Protein AF-A0A368FQA0-F1 (afdb_monomer)

Radius of gyration: 18.93 Å; Cα contacts (8 Å, |Δi|>4): 131; chains: 1; bounding box: 32×55×52 Å

Secondary structure (DSSP, 8-state):
-HHHHHHHHHHHHHS-----PPP-STTTTSPSEEE-SSS-SEEEEE-TTS-EEEEE-GGG-EEETTTTEEE-TTT-TT--TTTTTTTTGGGS-S-----

Structure (mmCIF, N/CA/C/O backbone):
data_AF-A0A368FQA0-F1
#
_entry.id   AF-A0A368FQA0-F1
#
loop_
_atom_site.group_PDB
_atom_site.id
_atom_site.type_symbol
_atom_site.label_atom_id
_atom_site.label_alt_id
_atom_site.label_comp_id
_atom_site.label_asym_id
_atom_site.label_entity_id
_atom_site.label_seq_id
_atom_site.pdbx_PDB_ins_code
_atom_site.Cartn_x
_atom_site.Cartn_y
_atom_site.Cartn_z
_atom_site.occupancy
_atom_site.B_iso_or_equiv
_atom_site.auth_seq_id
_atom_site.auth_comp_id
_atom_site.auth_asym_id
_atom_site.auth_atom_id
_atom_site.pdbx_PDB_model_num
ATOM 1 N N . MET A 1 1 ? 13.959 31.987 18.734 1.00 59.47 1 MET A N 1
ATOM 2 C CA . MET A 1 1 ? 14.432 30.922 17.815 1.00 59.47 1 MET A CA 1
ATOM 3 C C . MET A 1 1 ? 14.397 29.524 18.445 1.00 59.47 1 MET A C 1
ATOM 5 O O . MET A 1 1 ? 14.112 28.579 17.731 1.00 59.47 1 MET A O 1
ATOM 9 N N . ILE A 1 2 ? 14.560 29.389 19.770 1.00 57.66 2 ILE A N 1
ATOM 10 C CA . ILE A 1 2 ? 14.523 28.096 20.496 1.00 57.66 2 ILE A CA 1
ATOM 11 C C . ILE A 1 2 ? 13.133 27.414 20.484 1.00 57.66 2 ILE A C 1
ATOM 13 O O . ILE A 1 2 ? 13.026 26.193 20.491 1.00 57.66 2 ILE A O 1
ATOM 17 N N . ARG A 1 3 ? 12.038 28.188 20.423 1.00 62.34 3 ARG A N 1
ATOM 18 C CA . ARG A 1 3 ? 10.669 27.633 20.365 1.00 62.34 3 ARG A CA 1
ATOM 19 C C . ARG A 1 3 ? 10.354 26.905 19.054 1.00 62.34 3 ARG A C 1
ATOM 21 O O . ARG A 1 3 ? 9.592 25.949 19.071 1.00 62.34 3 ARG A O 1
ATOM 28 N N . LEU A 1 4 ? 10.928 27.353 17.936 1.00 57.25 4 LEU A N 1
ATOM 29 C CA . LEU A 1 4 ? 10.656 26.774 16.618 1.00 57.25 4 LEU A CA 1
ATOM 30 C C . LEU A 1 4 ? 11.395 25.440 16.439 1.00 57.25 4 LEU A C 1
ATOM 32 O O . LEU A 1 4 ? 10.829 24.495 15.904 1.00 57.25 4 LEU A O 1
ATOM 36 N N . THR A 1 5 ? 12.621 25.344 16.964 1.00 65.44 5 THR A N 1
ATOM 37 C CA . THR A 1 5 ? 13.444 24.128 16.906 1.00 65.44 5 THR A CA 1
ATOM 38 C C . THR A 1 5 ? 12.879 22.993 17.764 1.00 65.44 5 THR A C 1
ATOM 40 O O . THR A 1 5 ? 12.894 21.837 17.342 1.00 65.44 5 THR A O 1
ATOM 43 N N . LEU A 1 6 ? 12.317 23.305 18.938 1.00 62.31 6 LEU A N 1
ATOM 44 C CA . LEU A 1 6 ? 11.619 22.318 19.771 1.00 62.31 6 LEU A CA 1
ATOM 45 C C . LEU A 1 6 ? 10.385 21.748 19.062 1.00 62.31 6 LEU A C 1
ATOM 47 O O . LEU A 1 6 ? 10.223 20.533 19.017 1.00 62.31 6 LEU A O 1
ATOM 51 N N . LEU A 1 7 ? 9.556 22.601 18.449 1.00 61.66 7 LEU A N 1
ATOM 52 C CA . LEU A 1 7 ? 8.377 22.152 17.698 1.00 61.66 7 LEU A CA 1
ATOM 53 C C . LEU A 1 7 ? 8.761 21.224 16.538 1.00 61.66 7 LEU A C 1
ATOM 55 O O . LEU A 1 7 ? 8.138 20.181 16.369 1.00 61.66 7 LEU A O 1
ATOM 59 N N . THR A 1 8 ? 9.824 21.534 15.789 1.00 63.81 8 THR A N 1
ATOM 60 C CA . THR A 1 8 ? 10.297 20.654 14.708 1.00 63.81 8 THR A CA 1
ATOM 61 C C . THR A 1 8 ? 10.814 19.305 15.219 1.00 63.81 8 THR A C 1
ATOM 63 O O . THR A 1 8 ? 10.569 18.284 14.585 1.00 63.81 8 THR A O 1
ATOM 66 N N . LEU A 1 9 ? 11.485 19.258 16.373 1.00 59.66 9 LEU A N 1
ATOM 67 C CA . LEU A 1 9 ? 11.965 18.006 16.979 1.00 59.66 9 LEU A CA 1
ATOM 68 C C . LEU A 1 9 ? 10.812 17.087 17.409 1.00 59.66 9 LEU A C 1
ATOM 70 O O . LEU A 1 9 ? 10.855 15.890 17.138 1.00 59.66 9 LEU A O 1
ATOM 74 N N . PHE A 1 10 ? 9.762 17.643 18.020 1.00 60.66 10 PHE A N 1
ATOM 75 C CA . PHE A 1 10 ? 8.587 16.863 18.423 1.00 60.66 10 PHE A CA 1
ATOM 76 C C . PHE A 1 10 ? 7.820 16.281 17.230 1.00 60.66 10 PHE A C 1
ATOM 78 O O . PHE A 1 10 ? 7.351 15.148 17.309 1.00 60.66 10 PHE A O 1
ATOM 85 N N . VAL A 1 11 ? 7.730 17.008 16.110 1.00 59.25 11 VAL A N 1
ATOM 86 C CA . VAL A 1 11 ? 7.061 16.501 14.898 1.00 59.25 11 VAL A CA 1
ATOM 87 C C . VAL A 1 11 ? 7.810 15.301 14.310 1.00 59.25 11 VAL A C 1
ATOM 89 O O . VAL A 1 11 ? 7.174 14.321 13.939 1.00 59.25 11 VAL A O 1
ATOM 92 N N . ASN A 1 12 ? 9.147 15.314 14.296 1.00 59.72 12 ASN A N 1
ATOM 93 C CA . ASN A 1 12 ? 9.947 14.217 13.733 1.00 59.72 12 ASN A CA 1
ATOM 94 C C . ASN A 1 12 ? 9.805 12.880 14.489 1.00 59.72 12 ASN A C 1
ATOM 96 O O . ASN A 1 12 ? 9.952 11.829 13.875 1.00 59.72 12 ASN A O 1
ATOM 100 N N . LEU A 1 13 ? 9.494 12.895 15.792 1.00 57.94 13 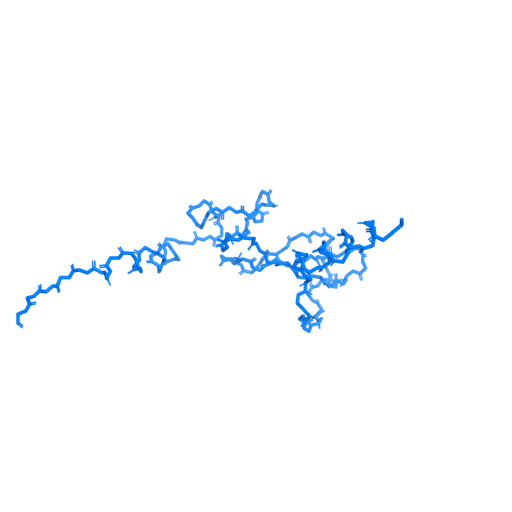LEU A N 1
ATOM 101 C CA . LEU A 1 13 ? 9.257 11.671 16.579 1.00 57.94 13 LEU A CA 1
ATOM 102 C C . LEU A 1 13 ? 7.858 11.074 16.368 1.00 57.94 13 LEU A C 1
ATOM 104 O O . LEU A 1 13 ? 7.660 9.885 16.603 1.00 57.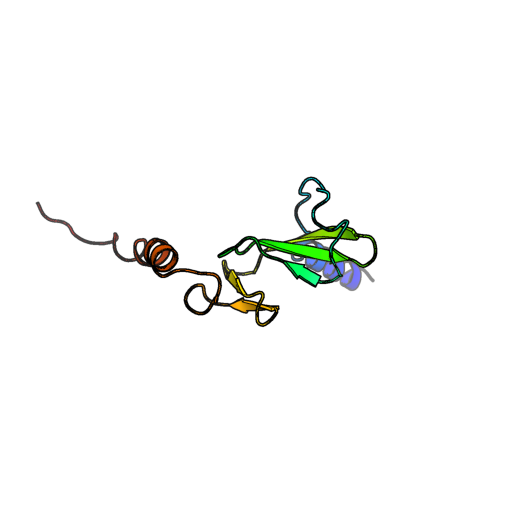94 13 LEU A O 1
ATOM 108 N N . ALA A 1 14 ? 6.886 11.894 15.960 1.00 57.81 14 ALA A N 1
ATOM 109 C CA . ALA A 1 14 ? 5.501 11.474 15.758 1.00 57.81 14 ALA A CA 1
ATOM 110 C C . ALA A 1 14 ? 5.200 11.043 14.315 1.00 57.81 14 ALA A C 1
ATOM 112 O O . ALA A 1 14 ? 4.143 10.461 14.069 1.00 57.81 14 ALA A O 1
ATOM 113 N N . VAL A 1 15 ? 6.100 11.308 13.361 1.00 55.72 15 VAL A N 1
ATOM 114 C CA . VAL A 1 15 ? 5.982 10.743 12.016 1.00 55.72 15 VAL A CA 1
ATOM 115 C C . VAL A 1 15 ? 6.363 9.267 12.115 1.00 55.72 15 VAL A C 1
ATOM 117 O O . VAL A 1 15 ? 7.505 8.973 12.476 1.00 55.72 15 VAL A O 1
ATOM 120 N N . PRO A 1 16 ? 5.457 8.320 11.804 1.00 58.19 16 PRO A N 1
ATOM 121 C CA . PRO A 1 16 ? 5.864 6.947 11.572 1.00 58.19 16 PRO A CA 1
ATOM 122 C C . PRO A 1 16 ? 6.801 6.973 10.365 1.00 58.19 16 PRO A C 1
ATOM 124 O O . PRO A 1 16 ? 6.356 7.018 9.219 1.00 58.19 16 PRO A O 1
ATOM 127 N N . TYR A 1 17 ? 8.110 7.025 10.621 1.00 56.38 17 TYR A N 1
ATOM 128 C CA . TYR A 1 17 ? 9.084 6.818 9.567 1.00 56.38 17 TYR A CA 1
ATOM 129 C C . TYR A 1 17 ? 8.786 5.438 8.982 1.00 56.38 17 TYR A C 1
ATOM 131 O O . TYR A 1 17 ? 8.644 4.488 9.762 1.00 56.38 17 TYR A O 1
ATOM 139 N N . PRO A 1 18 ? 8.634 5.323 7.652 1.00 62.84 18 PRO A N 1
ATOM 140 C CA . PRO A 1 18 ? 8.429 4.040 7.004 1.00 62.84 18 PRO A CA 1
ATOM 141 C C . PRO A 1 18 ? 9.574 3.134 7.456 1.00 62.84 18 PRO A C 1
ATOM 143 O O . PRO A 1 18 ? 10.735 3.386 7.132 1.00 62.84 18 PRO A O 1
ATOM 146 N N . GLY A 1 19 ? 9.267 2.161 8.321 1.00 58.00 19 GLY A N 1
ATOM 147 C CA . GLY A 1 19 ? 10.270 1.268 8.884 1.00 58.00 19 GLY A CA 1
ATOM 148 C C . GLY A 1 19 ? 11.043 0.652 7.730 1.00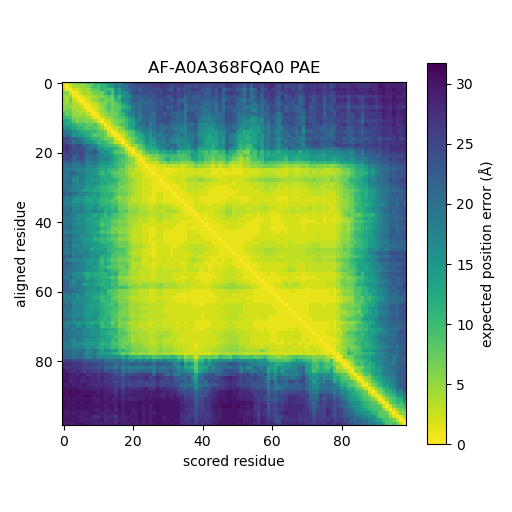 58.00 19 GLY A C 1
ATOM 149 O O . GLY A 1 19 ? 10.415 0.166 6.792 1.00 58.00 19 GLY A O 1
ATOM 150 N N . SER A 1 20 ? 12.374 0.744 7.778 1.00 59.50 20 SER A N 1
ATOM 151 C CA . SER A 1 20 ? 13.278 0.224 6.750 1.00 59.50 20 SER A CA 1
ATOM 152 C C . SER A 1 20 ? 12.993 -1.262 6.535 1.00 59.50 20 SER A C 1
ATOM 154 O O . SER A 1 20 ? 13.485 -2.121 7.268 1.00 59.50 20 SER A O 1
ATOM 156 N N . ARG A 1 21 ? 12.112 -1.568 5.581 1.00 69.25 21 ARG A N 1
ATOM 157 C CA . ARG A 1 21 ? 11.986 -2.904 5.023 1.00 69.25 21 ARG A CA 1
ATOM 158 C C . ARG A 1 21 ? 13.038 -3.021 3.934 1.00 69.25 21 ARG A C 1
ATOM 160 O O 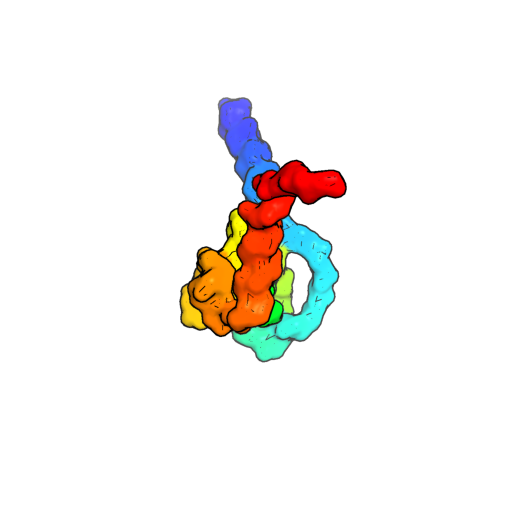. ARG A 1 21 ? 13.435 -2.029 3.327 1.00 69.25 21 ARG A O 1
ATOM 167 N N . THR A 1 22 ? 13.512 -4.238 3.716 1.00 78.25 22 THR A N 1
ATOM 168 C CA . THR A 1 22 ? 14.404 -4.524 2.598 1.00 78.25 22 THR A CA 1
ATOM 169 C C . THR A 1 22 ? 13.682 -4.174 1.303 1.00 78.25 22 THR A C 1
ATOM 171 O O . THR A 1 22 ? 12.590 -4.687 1.059 1.00 78.25 22 THR A O 1
ATOM 174 N N . GLU A 1 23 ? 14.283 -3.287 0.510 1.00 73.62 23 GLU A N 1
ATOM 175 C CA . GLU A 1 23 ? 13.803 -2.970 -0.833 1.00 73.62 23 GLU A CA 1
ATOM 176 C C . GLU A 1 23 ? 13.766 -4.262 -1.657 1.00 73.62 23 GLU A C 1
ATOM 178 O O . GLU A 1 23 ? 14.711 -5.054 -1.676 1.00 73.62 23 GLU A O 1
ATOM 183 N N . THR A 1 24 ? 12.610 -4.512 -2.250 1.00 85.50 24 THR A N 1
ATOM 184 C CA . THR A 1 24 ? 12.337 -5.592 -3.191 1.00 85.50 24 THR A CA 1
ATOM 185 C C . THR A 1 24 ? 12.348 -5.022 -4.618 1.00 85.50 24 THR A C 1
ATOM 187 O O . THR A 1 24 ? 12.649 -3.854 -4.828 1.00 85.50 24 THR A O 1
ATOM 190 N N . ASN A 1 25 ? 12.052 -5.852 -5.623 1.00 91.12 25 ASN A N 1
ATOM 191 C CA . ASN A 1 25 ? 11.793 -5.395 -6.999 1.00 91.12 25 ASN A CA 1
ATOM 192 C C . ASN A 1 25 ? 10.284 -5.410 -7.311 1.00 91.12 25 ASN A C 1
ATOM 194 O O . ASN A 1 25 ? 9.868 -5.626 -8.448 1.00 91.12 25 ASN A O 1
ATOM 198 N N . PHE A 1 26 ? 9.434 -5.263 -6.293 1.00 93.06 26 PHE A N 1
ATOM 199 C CA . PHE A 1 26 ? 7.982 -5.277 -6.449 1.00 93.06 26 PHE A CA 1
ATOM 200 C C . PHE A 1 26 ? 7.499 -4.125 -7.336 1.00 93.06 26 PHE A C 1
ATOM 202 O O . PHE A 1 26 ? 6.592 -4.326 -8.145 1.00 93.06 26 PHE A O 1
ATOM 209 N N . CYS A 1 27 ? 8.095 -2.936 -7.208 1.00 95.56 27 CYS A N 1
ATOM 210 C CA . CYS A 1 27 ? 7.682 -1.747 -7.954 1.00 95.56 27 CYS A CA 1
ATOM 211 C C . CYS A 1 27 ? 8.350 -1.580 -9.327 1.00 95.56 27 CYS A C 1
ATOM 213 O O . CYS A 1 27 ? 7.955 -0.671 -10.056 1.00 95.56 27 CYS A O 1
ATOM 215 N N . SER A 1 28 ? 9.305 -2.435 -9.713 1.00 94.94 28 SER A N 1
ATOM 216 C CA . SER A 1 28 ? 10.080 -2.264 -10.955 1.00 94.94 28 SER A CA 1
ATOM 217 C C . SER A 1 28 ? 9.212 -2.218 -12.219 1.00 94.94 28 SER A C 1
ATOM 219 O O . SER A 1 28 ? 9.482 -1.415 -13.106 1.00 94.94 28 SER A O 1
ATOM 221 N N . ASP A 1 29 ? 8.129 -3.002 -12.257 1.00 94.44 29 ASP A N 1
ATOM 222 C CA . ASP A 1 29 ? 7.205 -3.087 -13.401 1.00 94.44 29 ASP A CA 1
ATOM 223 C C . ASP A 1 29 ? 5.812 -2.505 -13.097 1.00 94.44 29 ASP A C 1
ATOM 225 O O . ASP A 1 29 ? 4.835 -2.757 -13.810 1.00 94.44 29 ASP A O 1
ATOM 229 N N . LYS A 1 30 ? 5.679 -1.741 -12.007 1.00 95.06 30 LYS A N 1
ATOM 230 C CA . LYS A 1 30 ? 4.402 -1.154 -11.584 1.00 95.06 30 LYS A CA 1
ATOM 231 C C . LYS A 1 30 ? 4.345 0.325 -11.924 1.00 95.06 30 LYS A C 1
ATOM 233 O O . LYS A 1 30 ? 5.331 1.052 -11.845 1.00 95.06 30 LYS A O 1
ATOM 238 N N . LYS A 1 31 ? 3.141 0.797 -12.252 1.00 97.06 31 LYS A N 1
ATOM 239 C CA . LYS A 1 31 ? 2.867 2.236 -12.272 1.00 97.06 31 LYS A CA 1
ATOM 240 C C . LYS A 1 31 ? 2.942 2.793 -10.844 1.00 97.06 31 LYS A C 1
ATOM 242 O O . LYS A 1 31 ? 2.684 2.043 -9.898 1.00 97.06 31 LYS A O 1
ATOM 247 N N . PRO A 1 32 ? 3.244 4.093 -10.681 1.00 96.69 32 PRO A N 1
ATOM 248 C CA . PRO A 1 32 ? 3.168 4.740 -9.379 1.00 96.69 32 PRO A CA 1
ATOM 249 C C . PRO A 1 32 ? 1.791 4.547 -8.747 1.00 96.69 32 PRO A C 1
ATOM 251 O O . PRO A 1 32 ? 0.784 4.639 -9.451 1.00 96.69 32 PRO A O 1
ATOM 254 N N . GLY A 1 33 ? 1.754 4.277 -7.445 1.00 95.94 33 GLY A N 1
ATOM 255 C CA . GLY A 1 33 ? 0.505 3.985 -6.746 1.00 95.94 33 GLY A CA 1
ATOM 256 C C . GLY A 1 33 ? 0.702 3.302 -5.399 1.00 95.94 33 GLY A C 1
ATOM 257 O O . GLY A 1 33 ? 1.833 3.083 -4.951 1.00 95.94 33 GLY A O 1
ATOM 258 N N . LEU A 1 34 ? -0.422 2.978 -4.765 1.00 96.06 34 LEU A N 1
ATOM 259 C CA . LEU A 1 34 ? -0.503 2.322 -3.465 1.00 96.06 34 LEU A CA 1
ATOM 260 C C . LEU A 1 34 ? -0.944 0.866 -3.630 1.00 96.06 34 LEU A C 1
ATOM 262 O O . LEU A 1 34 ? -1.849 0.564 -4.402 1.00 96.06 34 LEU A O 1
ATOM 266 N N . PHE A 1 35 ? -0.307 -0.039 -2.892 1.00 94.75 35 PHE A N 1
ATOM 267 C CA . PHE A 1 35 ? -0.553 -1.474 -2.996 1.00 94.75 35 PHE A CA 1
ATOM 268 C C . PHE A 1 35 ? -0.557 -2.137 -1.618 1.00 94.75 35 PHE A C 1
ATOM 270 O O . PHE A 1 35 ? 0.345 -1.913 -0.813 1.00 94.75 35 PHE A O 1
ATOM 277 N N . SER A 1 36 ? -1.510 -3.026 -1.368 1.00 93.94 36 SER A N 1
ATOM 278 C CA . SER A 1 36 ? -1.501 -3.983 -0.255 1.00 93.94 36 SER A CA 1
ATOM 279 C C . SER A 1 36 ? -1.356 -5.409 -0.784 1.00 93.94 36 SER A C 1
ATOM 281 O O . SER A 1 36 ? -1.532 -5.688 -1.970 1.00 93.94 36 SER A O 1
ATOM 283 N N . GLN A 1 37 ? -1.011 -6.335 0.110 1.00 90.44 37 GLN A N 1
ATOM 284 C CA . GLN A 1 37 ? -1.137 -7.769 -0.144 1.00 90.44 37 GLN A CA 1
ATOM 285 C C . GLN A 1 37 ? -2.305 -8.302 0.687 1.00 90.44 37 GLN A C 1
ATOM 287 O O . GLN A 1 37 ? -2.121 -8.691 1.841 1.00 90.44 37 GLN A O 1
ATOM 292 N N . GLY A 1 38 ? -3.502 -8.285 0.096 1.00 90.50 38 GLY A N 1
ATOM 293 C CA . GLY A 1 38 ? -4.741 -8.718 0.742 1.00 90.50 38 GLY A CA 1
ATOM 294 C C . GLY A 1 38 ? -5.118 -7.871 1.962 1.00 90.50 38 GLY A C 1
ATOM 295 O O . GLY A 1 38 ? -4.636 -6.753 2.137 1.00 90.50 38 GLY A O 1
ATOM 296 N N . CYS A 1 39 ? -5.945 -8.446 2.844 1.00 94.38 39 CYS A N 1
ATOM 297 C CA . CYS A 1 39 ? -6.431 -7.837 4.089 1.00 94.38 39 CYS A CA 1
ATOM 298 C C . CYS A 1 39 ? -5.286 -7.453 5.053 1.00 94.38 39 CYS A C 1
ATOM 300 O O . CYS A 1 39 ? -4.951 -8.180 5.990 1.00 94.38 39 CYS A O 1
ATOM 302 N N . SER A 1 40 ? -4.663 -6.300 4.814 1.00 94.25 40 SER A N 1
ATOM 303 C CA . SER A 1 40 ? -3.413 -5.882 5.443 1.00 94.25 40 SER A CA 1
ATOM 304 C C . SER A 1 40 ? -3.433 -4.397 5.793 1.00 94.25 40 SER A C 1
ATOM 306 O O . SER A 1 40 ? -3.937 -3.556 5.054 1.00 94.25 40 SER A O 1
ATOM 308 N N . SER A 1 41 ? -2.825 -4.057 6.927 1.00 94.94 41 SER A N 1
ATOM 309 C CA . SER A 1 41 ? -2.533 -2.670 7.291 1.00 94.94 41 SER A CA 1
ATOM 310 C C . SER A 1 41 ? -1.262 -2.137 6.622 1.00 94.94 41 SER A C 1
ATOM 312 O O . SER A 1 41 ? -0.995 -0.942 6.699 1.00 94.94 41 SER A O 1
ATOM 314 N N . ASN A 1 42 ? -0.448 -3.001 6.006 1.00 94.06 42 ASN A N 1
ATOM 315 C CA . ASN A 1 42 ? 0.788 -2.605 5.334 1.00 94.06 42 ASN A CA 1
ATOM 316 C C . ASN A 1 42 ? 0.501 -2.153 3.905 1.00 94.06 42 ASN A C 1
ATOM 318 O O . ASN A 1 42 ? -0.052 -2.922 3.117 1.00 94.06 42 ASN A O 1
ATOM 322 N N . VAL A 1 43 ? 0.974 -0.956 3.575 1.00 94.81 43 VAL A N 1
ATOM 323 C CA . VAL A 1 43 ? 0.857 -0.339 2.256 1.00 94.81 43 VAL A CA 1
ATOM 324 C C . VAL A 1 43 ? 2.247 -0.184 1.661 1.00 94.81 43 VAL A C 1
ATOM 326 O O . VAL A 1 43 ? 3.150 0.332 2.314 1.00 94.81 43 VAL A O 1
ATOM 329 N N . THR A 1 44 ? 2.418 -0.617 0.420 1.00 94.69 44 THR A N 1
ATOM 330 C CA . THR A 1 44 ? 3.603 -0.378 -0.404 1.00 94.69 44 THR A CA 1
ATOM 331 C C . THR A 1 44 ? 3.293 0.755 -1.369 1.00 94.69 44 THR A C 1
ATOM 333 O O . THR A 1 44 ? 2.324 0.685 -2.120 1.00 94.69 44 THR A O 1
ATOM 336 N N . ILE A 1 45 ? 4.114 1.795 -1.350 1.00 94.62 45 ILE A N 1
ATOM 337 C CA . ILE A 1 45 ? 4.061 2.913 -2.283 1.00 94.62 45 ILE A CA 1
ATOM 338 C C . ILE A 1 45 ? 5.100 2.658 -3.364 1.00 94.62 45 ILE A C 1
ATOM 340 O O . ILE A 1 45 ? 6.293 2.598 -3.063 1.00 94.62 45 ILE A O 1
ATOM 344 N N . CYS A 1 46 ? 4.656 2.576 -4.613 1.00 95.75 46 CYS A N 1
ATOM 345 C CA . CYS A 1 46 ? 5.545 2.651 -5.764 1.00 95.75 46 CYS A CA 1
ATOM 346 C C . CYS A 1 46 ? 5.656 4.099 -6.227 1.00 95.75 46 CYS A C 1
ATOM 348 O O . CYS A 1 46 ? 4.644 4.744 -6.510 1.00 95.75 46 CYS A O 1
ATOM 350 N N . ASN A 1 47 ? 6.879 4.617 -6.330 1.00 94.25 47 ASN A N 1
ATOM 351 C CA . ASN A 1 47 ? 7.121 5.919 -6.952 1.00 94.25 47 ASN A CA 1
ATOM 352 C C . ASN A 1 47 ? 7.446 5.787 -8.453 1.00 94.25 47 ASN A C 1
ATOM 354 O O . ASN A 1 47 ? 7.574 4.690 -8.991 1.00 94.25 47 ASN A O 1
ATOM 358 N N . SER A 1 48 ? 7.605 6.920 -9.140 1.00 96.19 48 SER A N 1
ATOM 359 C CA . SER A 1 48 ? 7.918 6.982 -10.579 1.00 96.19 48 SER A CA 1
ATOM 360 C C . SER A 1 48 ? 9.272 6.399 -10.979 1.00 96.19 48 SER A C 1
ATOM 362 O O . SER A 1 48 ? 9.513 6.216 -12.167 1.00 96.19 48 SER A O 1
ATOM 364 N N . PHE A 1 49 ? 10.147 6.105 -10.017 1.00 93.75 49 PHE A N 1
ATOM 365 C CA . PHE A 1 49 ? 11.453 5.492 -10.252 1.00 93.75 49 PHE A CA 1
ATOM 366 C C . PHE A 1 49 ? 11.445 3.976 -10.018 1.00 93.75 49 PHE A C 1
ATOM 368 O O . PHE A 1 49 ? 12.512 3.370 -10.027 1.00 93.75 49 PHE A O 1
ATOM 375 N N . GLY A 1 50 ? 10.278 3.375 -9.754 1.00 93.56 50 GLY A N 1
ATOM 376 C CA . GLY A 1 50 ? 10.167 1.951 -9.433 1.00 93.56 50 GLY A CA 1
ATOM 377 C C . GLY A 1 50 ? 10.723 1.585 -8.054 1.00 93.56 50 GLY A C 1
ATOM 378 O O . GLY A 1 50 ? 10.968 0.410 -7.805 1.00 93.56 50 GLY A O 1
ATOM 379 N N . ARG A 1 51 ? 10.929 2.572 -7.167 1.00 92.25 51 ARG A N 1
ATOM 380 C CA . ARG A 1 51 ? 11.367 2.355 -5.779 1.00 92.25 51 ARG A CA 1
ATOM 381 C C . ARG A 1 51 ? 10.185 2.251 -4.828 1.00 92.25 51 ARG A C 1
ATOM 383 O O . ARG A 1 51 ? 9.131 2.856 -5.059 1.00 92.25 51 ARG A O 1
ATOM 390 N N . GLU A 1 52 ? 10.411 1.537 -3.735 1.00 91.06 52 GLU A N 1
ATOM 391 C CA . GLU A 1 52 ? 9.394 1.190 -2.748 1.00 91.06 52 GLU A CA 1
ATOM 392 C C . GLU A 1 52 ? 9.524 2.030 -1.484 1.00 91.06 52 GLU A C 1
ATOM 394 O O . GLU A 1 52 ? 10.614 2.304 -0.987 1.00 91.06 52 GLU A O 1
ATOM 399 N N . MET A 1 53 ? 8.382 2.421 -0.933 1.00 91.56 53 MET A N 1
ATOM 400 C CA . MET A 1 53 ? 8.275 2.929 0.432 1.00 91.56 53 MET A CA 1
ATOM 401 C C . MET A 1 53 ? 7.130 2.195 1.121 1.00 91.56 53 MET A C 1
ATOM 403 O O . MET A 1 53 ? 6.178 1.792 0.458 1.00 91.56 53 MET A O 1
ATOM 407 N N . TRP A 1 54 ? 7.17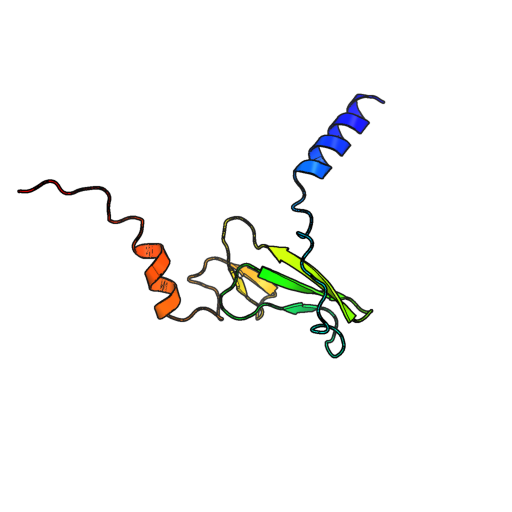8 2.040 2.443 1.00 90.75 54 TRP A N 1
ATOM 408 C CA . TRP A 1 54 ? 6.144 1.296 3.168 1.00 90.75 54 TRP A CA 1
ATOM 409 C C . TRP A 1 54 ? 5.489 2.136 4.241 1.00 90.75 54 TRP A C 1
ATOM 411 O O . TRP A 1 54 ? 6.164 2.667 5.111 1.00 90.75 54 TRP A O 1
ATOM 421 N N . LEU A 1 55 ? 4.167 2.184 4.245 1.00 90.44 55 LEU A N 1
ATOM 422 C CA . LEU A 1 55 ? 3.399 2.798 5.316 1.00 90.44 55 LEU A CA 1
ATOM 423 C C . LEU A 1 55 ? 2.575 1.741 6.038 1.00 90.44 55 LEU A C 1
ATOM 425 O O . LEU A 1 55 ? 2.301 0.657 5.520 1.00 90.44 55 LEU A O 1
ATOM 429 N N . LEU A 1 56 ? 2.176 2.082 7.255 1.00 92.75 56 LEU A N 1
ATOM 430 C CA . LEU A 1 56 ? 1.219 1.313 8.027 1.00 92.75 56 LEU A CA 1
ATOM 431 C C . LEU A 1 56 ? -0.037 2.159 8.208 1.00 92.75 56 LEU A C 1
ATOM 433 O O . LEU A 1 56 ? 0.054 3.311 8.636 1.00 92.75 56 LEU A O 1
ATOM 437 N N . CYS A 1 57 ? -1.202 1.581 7.933 1.00 94.81 57 CYS A N 1
ATOM 438 C CA . CYS A 1 57 ? -2.469 2.198 8.282 1.00 94.81 57 CYS A CA 1
ATOM 439 C C . CYS A 1 57 ? -2.528 2.464 9.799 1.00 94.81 57 CYS A C 1
ATOM 441 O O . CYS A 1 57 ? -2.221 1.571 10.602 1.00 94.81 57 CYS A O 1
ATOM 443 N N . PRO A 1 58 ? -2.928 3.676 10.220 1.00 92.62 58 PRO A N 1
ATOM 444 C CA . PRO A 1 58 ? -2.988 4.025 11.631 1.00 92.62 58 PRO A CA 1
ATOM 445 C C . PRO A 1 58 ? -4.085 3.226 12.346 1.00 92.62 58 PRO A C 1
ATOM 447 O O . PRO A 1 58 ? -5.003 2.695 11.724 1.00 92.62 58 PRO A O 1
ATOM 450 N N . PHE A 1 59 ? -3.986 3.130 13.674 1.00 91.81 59 PHE A N 1
ATOM 451 C CA . PHE A 1 59 ? -5.002 2.516 14.547 1.00 91.81 59 PHE A CA 1
ATOM 452 C C . PHE A 1 59 ? -5.384 1.058 14.210 1.00 91.81 59 PHE A C 1
ATOM 454 O O . PHE A 1 59 ? -6.431 0.574 14.635 1.00 91.81 59 PHE A O 1
ATOM 461 N N . GLY A 1 60 ? -4.540 0.336 13.464 1.00 87.06 60 GLY A N 1
ATOM 462 C CA . GLY A 1 60 ? -4.816 -1.045 1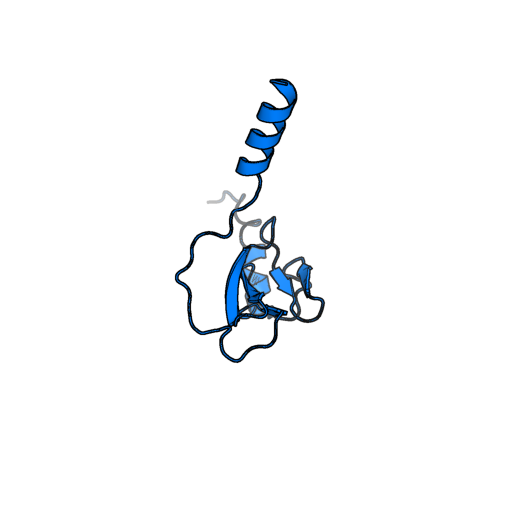3.054 1.00 87.06 60 GLY A CA 1
ATOM 463 C C . GLY A 1 60 ? -5.929 -1.179 12.007 1.00 87.06 60 GLY A C 1
ATOM 464 O O . GLY A 1 60 ? -6.523 -2.261 11.894 1.00 87.06 60 GLY A O 1
ATOM 465 N N . LEU A 1 61 ? -6.211 -0.090 11.282 1.00 95.19 61 LEU A N 1
ATOM 466 C CA . LEU A 1 61 ? -7.068 -0.065 10.097 1.00 95.19 61 LEU A CA 1
ATOM 467 C C . LEU A 1 61 ? -6.442 -0.876 8.952 1.00 95.19 61 LEU A C 1
ATOM 469 O O . LEU A 1 61 ? -5.250 -1.191 8.977 1.00 95.19 61 LEU A O 1
ATOM 473 N N . ILE A 1 62 ? -7.260 -1.229 7.965 1.00 96.75 62 ILE A N 1
ATOM 474 C CA . ILE A 1 62 ? -6.863 -2.021 6.798 1.00 96.75 62 ILE A CA 1
ATOM 475 C C . ILE A 1 62 ? -6.916 -1.139 5.559 1.00 96.75 62 ILE A C 1
ATOM 477 O O . ILE A 1 62 ? -7.869 -0.381 5.397 1.00 96.75 62 ILE A O 1
ATOM 481 N N . PHE A 1 63 ? -5.899 -1.231 4.706 1.00 97.06 63 PHE A N 1
ATOM 482 C CA . PHE A 1 63 ? -5.898 -0.516 3.437 1.00 97.06 63 PHE A CA 1
ATOM 483 C C . PHE A 1 63 ? -6.888 -1.165 2.469 1.00 97.06 63 PHE A C 1
ATOM 485 O O . PHE A 1 63 ? -6.868 -2.381 2.284 1.00 97.06 63 PHE A O 1
ATOM 492 N N . ASP A 1 64 ? -7.748 -0.354 1.865 1.00 95.81 64 ASP A N 1
ATOM 493 C CA . ASP A 1 64 ? -8.645 -0.754 0.792 1.00 95.81 64 ASP A CA 1
ATOM 494 C C . ASP A 1 64 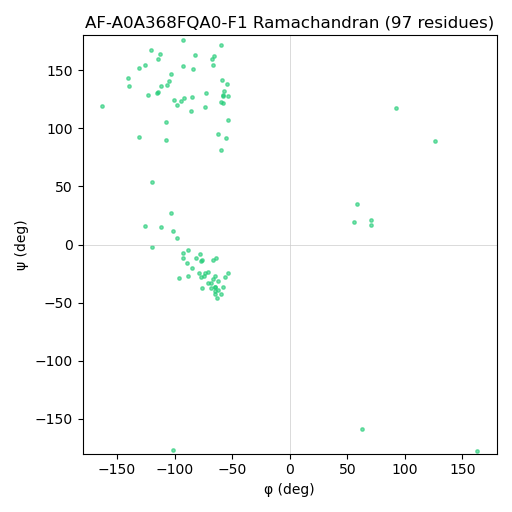? -8.149 -0.149 -0.522 1.00 95.81 64 ASP A C 1
ATOM 496 O O . ASP A 1 64 ? -8.304 1.049 -0.770 1.00 95.81 64 ASP A O 1
ATOM 500 N N . GLY A 1 65 ? -7.555 -0.985 -1.375 1.00 93.88 65 GLY A N 1
ATOM 501 C CA . GLY A 1 65 ? -7.014 -0.552 -2.661 1.00 93.88 65 GLY A CA 1
ATOM 502 C C . GLY A 1 65 ? -8.066 -0.078 -3.668 1.00 93.88 65 GLY A C 1
ATOM 503 O O . GLY A 1 65 ? -7.700 0.548 -4.656 1.00 93.88 65 GLY A O 1
ATOM 504 N N . SER A 1 66 ? -9.360 -0.337 -3.442 1.00 93.75 66 SER A N 1
ATOM 505 C CA . SER A 1 66 ? -10.424 0.115 -4.352 1.00 93.75 66 SER A CA 1
ATOM 506 C C . SER A 1 66 ? -10.751 1.602 -4.207 1.00 93.75 66 SER A C 1
ATOM 508 O O . SER A 1 66 ? -11.177 2.233 -5.174 1.00 93.75 66 SER A O 1
ATOM 510 N N . ILE A 1 67 ? -10.538 2.156 -3.010 1.00 95.00 67 ILE A N 1
ATOM 511 C CA . ILE A 1 67 ? -10.771 3.572 -2.687 1.00 95.00 67 ILE A CA 1
ATOM 512 C C . ILE A 1 67 ? -9.500 4.291 -2.219 1.00 95.00 67 ILE A C 1
ATOM 514 O O . ILE A 1 67 ? -9.539 5.487 -1.967 1.00 95.00 67 ILE A O 1
ATOM 518 N N . GLU A 1 68 ? -8.383 3.565 -2.118 1.00 94.75 68 GLU A N 1
ATOM 519 C CA . GLU A 1 68 ? -7.081 4.048 -1.649 1.00 94.75 68 GLU A CA 1
ATOM 520 C C . GLU A 1 68 ? -7.102 4.641 -0.224 1.00 94.75 68 GLU A C 1
ATOM 522 O O . GLU A 1 68 ? -6.348 5.558 0.101 1.00 94.75 68 GLU A O 1
ATOM 527 N N . GLU A 1 69 ? -7.924 4.077 0.668 1.00 95.69 69 GLU A N 1
ATOM 528 C CA . GLU A 1 69 ? -8.091 4.554 2.047 1.00 95.69 69 GLU A CA 1
ATOM 529 C C . GLU A 1 69 ? -7.867 3.456 3.095 1.00 95.69 69 GLU A C 1
ATOM 531 O O . GLU A 1 69 ? -8.072 2.267 2.857 1.00 95.69 69 GLU A O 1
ATOM 536 N N . CYS A 1 70 ? -7.478 3.861 4.307 1.00 96.50 70 CYS A N 1
ATOM 537 C CA . CYS A 1 70 ? -7.449 2.976 5.468 1.00 96.50 70 CYS A CA 1
ATOM 538 C C . CYS A 1 70 ? -8.831 2.947 6.137 1.00 96.50 70 CYS A C 1
ATOM 540 O O . CYS A 1 70 ? -9.259 3.943 6.721 1.00 96.50 70 CYS A O 1
ATOM 542 N N . VAL A 1 71 ? -9.498 1.796 6.119 1.00 96.56 71 VAL A N 1
ATOM 543 C CA . VAL A 1 71 ? -10.860 1.611 6.643 1.00 96.56 71 VAL A CA 1
ATOM 544 C C . VAL A 1 71 ? -10.922 0.567 7.763 1.00 96.56 71 VAL A C 1
ATOM 546 O O . VAL A 1 71 ? -9.970 -0.178 8.019 1.00 96.56 71 VAL A O 1
ATOM 549 N N . ASP A 1 72 ? -12.051 0.510 8.482 1.00 95.38 72 ASP A N 1
ATOM 550 C CA . ASP A 1 72 ? -12.317 -0.580 9.433 1.00 95.38 72 ASP A CA 1
ATOM 551 C C . ASP A 1 72 ? -12.282 -1.923 8.685 1.00 95.38 72 ASP A C 1
ATOM 553 O O . ASP A 1 72 ? -12.782 -2.043 7.567 1.00 95.38 72 ASP A O 1
ATOM 557 N N . TYR A 1 73 ? -11.725 -2.955 9.322 1.00 91.12 73 TYR A N 1
ATOM 558 C CA . TYR A 1 73 ? -11.580 -4.292 8.734 1.00 91.12 73 TYR A CA 1
ATOM 559 C C . TYR A 1 73 ? -12.899 -4.881 8.190 1.00 91.12 73 TYR A C 1
ATOM 561 O O . TYR A 1 73 ? -12.888 -5.761 7.332 1.00 91.12 73 TYR A O 1
ATOM 569 N N . ARG A 1 74 ? -14.055 -4.437 8.705 1.00 90.19 74 ARG A N 1
ATOM 570 C CA . ARG A 1 74 ? -15.380 -4.872 8.240 1.00 90.19 74 ARG A CA 1
ATOM 571 C C . ARG A 1 74 ? -15.759 -4.275 6.895 1.00 90.19 74 ARG A C 1
ATOM 573 O O . ARG A 1 74 ? -16.593 -4.882 6.225 1.00 90.19 74 ARG A O 1
ATOM 580 N N . LEU A 1 75 ? -15.187 -3.129 6.544 1.00 93.25 75 LEU A N 1
ATOM 581 C CA . LEU A 1 75 ? -15.482 -2.379 5.328 1.00 93.25 75 LEU A CA 1
ATOM 582 C C . LEU A 1 75 ? -14.490 -2.683 4.206 1.00 93.25 75 LEU A C 1
ATOM 584 O O . LEU A 1 75 ? -14.887 -2.625 3.051 1.00 93.25 75 LEU A O 1
ATOM 588 N N . ALA A 1 76 ? -13.251 -3.051 4.546 1.00 94.38 76 ALA A N 1
ATOM 589 C CA . ALA A 1 76 ? -12.214 -3.359 3.567 1.00 94.38 76 ALA A CA 1
ATOM 590 C C . ALA A 1 76 ? -12.641 -4.489 2.615 1.00 94.38 76 ALA A C 1
ATOM 592 O O . ALA A 1 76 ? -12.930 -5.611 3.047 1.00 94.38 76 ALA A O 1
ATOM 593 N N . SER A 1 77 ? -12.642 -4.181 1.319 1.00 92.31 77 SER A N 1
ATOM 594 C CA . SER A 1 77 ? -13.048 -5.077 0.233 1.00 92.31 77 SER A CA 1
ATOM 595 C C . SER A 1 77 ? -12.167 -6.328 0.119 1.00 92.31 77 SER A C 1
ATOM 597 O O . SER A 1 77 ? -12.658 -7.406 -0.214 1.00 92.31 77 SER A O 1
ATOM 599 N N . GLU A 1 78 ? -10.884 -6.213 0.473 1.00 89.06 78 GLU A N 1
ATOM 600 C CA . GLU A 1 78 ? -9.906 -7.309 0.434 1.00 89.06 78 GLU A CA 1
ATOM 601 C C . GLU A 1 78 ? -10.021 -8.289 1.621 1.00 89.06 78 GLU A C 1
ATOM 603 O O . GLU A 1 78 ? -9.361 -9.330 1.629 1.00 89.06 78 GLU A O 1
ATOM 608 N N . CYS A 1 79 ? -10.848 -7.989 2.632 1.00 90.31 79 CYS A N 1
ATOM 609 C CA . CYS A 1 79 ? -11.031 -8.834 3.815 1.00 90.31 79 CYS A CA 1
ATOM 610 C C . CYS A 1 79 ? -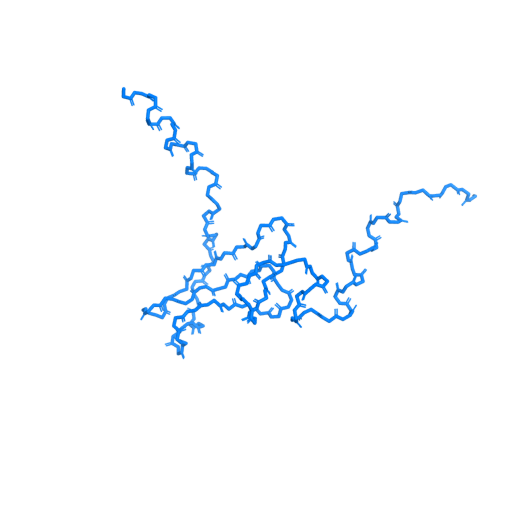12.219 -9.795 3.675 1.00 90.31 79 CYS A C 1
ATOM 612 O O . CYS A 1 79 ? -13.375 -9.388 3.536 1.00 90.31 79 CYS A O 1
ATOM 614 N N . SER A 1 80 ? -11.958 -11.094 3.824 1.00 83.69 80 SER A N 1
ATOM 615 C CA . SER A 1 80 ? -12.980 -12.144 3.790 1.00 83.69 80 SER A CA 1
ATOM 616 C C . SER A 1 80 ? -13.691 -12.314 5.137 1.00 83.69 80 SER A C 1
ATOM 618 O O . SER A 1 80 ? -13.195 -11.924 6.192 1.00 83.69 80 SER A O 1
ATOM 620 N N . ALA A 1 81 ? -14.851 -12.983 5.142 1.00 68.88 81 ALA A N 1
ATOM 621 C CA . ALA A 1 81 ? -15.609 -13.270 6.370 1.00 68.88 81 ALA A CA 1
ATOM 622 C C . ALA A 1 81 ? -14.800 -14.043 7.436 1.00 68.88 81 ALA A C 1
ATOM 624 O O . ALA A 1 81 ? -15.045 -13.876 8.629 1.00 68.88 81 ALA A O 1
ATOM 625 N N . LYS A 1 82 ? -13.810 -14.847 7.024 1.00 62.19 82 LYS A N 1
ATOM 626 C CA . LYS A 1 82 ? -12.906 -15.566 7.938 1.00 62.19 82 LYS A CA 1
ATOM 627 C C . LYS A 1 82 ? -11.928 -14.632 8.660 1.00 62.19 82 LYS A C 1
ATOM 629 O O . LYS A 1 82 ? -11.660 -14.836 9.840 1.00 62.19 82 LYS A O 1
ATOM 634 N N . ASP A 1 83 ? -11.500 -13.552 8.011 1.00 61.47 83 ASP A N 1
ATOM 635 C CA . ASP A 1 83 ? -10.633 -12.526 8.610 1.00 61.47 83 ASP A CA 1
ATOM 636 C C . ASP A 1 83 ? -11.390 -11.693 9.659 1.00 61.47 83 ASP A C 1
ATOM 638 O O . ASP A 1 83 ? -10.806 -11.145 10.597 1.00 61.47 83 ASP A O 1
ATOM 642 N N . LYS A 1 84 ? -12.726 -11.652 9.545 1.00 55.84 84 LYS A N 1
ATOM 643 C CA . LYS A 1 84 ? -13.615 -10.902 10.441 1.00 55.84 84 LYS A CA 1
ATOM 644 C C . LYS A 1 84 ? -13.847 -11.571 11.803 1.00 55.84 84 LYS A C 1
ATOM 646 O O . LYS A 1 84 ? -14.326 -10.922 12.736 1.00 55.84 84 LYS A O 1
ATOM 651 N N . GLN A 1 85 ? -13.484 -12.845 11.952 1.00 50.00 85 GLN A N 1
ATOM 652 C CA . GLN A 1 85 ? -13.754 -13.624 13.164 1.00 50.00 85 GLN A CA 1
ATOM 653 C C . GLN A 1 85 ? -12.643 -13.497 14.223 1.00 50.00 85 GLN A C 1
ATOM 655 O O . GLN A 1 85 ? -12.922 -13.529 15.421 1.00 50.00 85 GLN A O 1
ATOM 660 N N . THR A 1 86 ? -11.401 -13.224 13.813 1.00 48.91 86 THR A N 1
ATOM 661 C CA . THR A 1 86 ? -10.242 -13.189 14.725 1.00 48.91 86 THR A CA 1
ATOM 662 C C . THR A 1 86 ? -10.204 -11.942 15.623 1.00 48.91 86 THR A C 1
ATOM 664 O O . THR A 1 86 ? -9.708 -12.008 16.744 1.00 48.91 86 THR A O 1
ATOM 667 N N . LYS A 1 87 ? -10.787 -10.806 15.205 1.00 47.91 87 LYS A N 1
ATOM 668 C CA . LYS A 1 87 ? -10.834 -9.574 16.029 1.00 47.91 87 LYS A CA 1
ATOM 669 C C . LYS A 1 87 ? -12.054 -9.472 16.956 1.00 47.91 87 LYS A C 1
ATOM 671 O O . LYS A 1 87 ? -12.026 -8.691 17.905 1.00 47.91 87 LYS A O 1
ATOM 676 N N . THR A 1 88 ? -13.096 -10.275 16.735 1.00 46.66 88 THR A N 1
ATOM 677 C CA . THR A 1 88 ? -14.290 -10.292 17.604 1.00 46.66 88 THR A CA 1
ATOM 678 C C . THR A 1 88 ? -14.102 -11.221 18.820 1.00 46.66 88 THR A C 1
ATOM 680 O O . THR A 1 88 ? -14.730 -11.014 19.855 1.00 46.66 88 THR A O 1
ATOM 683 N N . GLY A 1 89 ? -13.163 -12.176 18.761 1.00 47.09 89 GLY A N 1
ATOM 684 C CA . GLY A 1 89 ? -12.901 -13.146 19.837 1.00 47.09 89 GLY A CA 1
ATOM 685 C C . GLY A 1 89 ? -12.125 -12.637 21.063 1.00 47.09 89 GLY A C 1
ATOM 686 O O . GLY A 1 89 ? -12.131 -13.308 22.088 1.00 47.09 89 GLY A O 1
ATOM 687 N N . ILE A 1 90 ? -11.486 -11.460 21.018 1.00 56.38 90 ILE A N 1
ATOM 688 C CA . ILE A 1 90 ? -10.661 -10.959 22.146 1.00 56.38 90 ILE A CA 1
ATOM 689 C C . ILE A 1 90 ? -11.466 -10.067 23.119 1.00 56.38 90 ILE A C 1
ATOM 691 O O . ILE A 1 90 ? -11.004 -9.760 24.212 1.00 56.38 90 ILE A O 1
ATOM 695 N N . ARG A 1 91 ? -12.720 -9.705 22.801 1.00 50.09 91 ARG A N 1
ATOM 696 C CA . ARG A 1 91 ? -13.609 -8.957 23.723 1.00 50.09 91 ARG A CA 1
ATOM 697 C C . ARG A 1 91 ? -14.660 -9.819 24.439 1.00 50.09 91 ARG A C 1
ATOM 699 O O . ARG A 1 91 ? -15.568 -9.261 25.047 1.00 50.09 91 ARG A O 1
ATOM 706 N N . HIS A 1 92 ? -14.570 -11.150 24.380 1.00 45.16 92 HIS A N 1
ATOM 707 C CA . HIS A 1 92 ? -15.506 -12.059 25.071 1.00 45.16 92 HIS A CA 1
ATOM 708 C C . HIS A 1 92 ? -14.844 -13.094 25.991 1.00 45.16 92 HIS A C 1
ATOM 710 O O . HIS A 1 92 ? -15.503 -14.023 26.441 1.00 45.16 92 HIS A O 1
ATOM 716 N N . LEU A 1 93 ? -13.571 -12.910 26.345 1.00 52.38 93 LEU A N 1
ATOM 717 C CA . LEU A 1 93 ? -12.917 -13.697 27.398 1.00 52.38 93 LEU A CA 1
ATOM 718 C C . LEU A 1 93 ? -12.436 -12.788 28.532 1.00 52.38 93 LEU A C 1
ATOM 720 O O . LEU A 1 93 ? -11.278 -12.796 28.929 1.00 52.38 93 LEU A O 1
ATOM 724 N N . ALA A 1 94 ? -13.362 -11.989 29.054 1.00 50.72 94 ALA A N 1
ATOM 725 C CA . ALA A 1 94 ? -13.287 -11.463 30.408 1.00 50.72 94 ALA A CA 1
ATOM 726 C C . ALA A 1 94 ? -14.649 -11.712 31.068 1.00 50.72 94 ALA A C 1
ATOM 728 O O . ALA A 1 94 ? -15.570 -10.916 30.913 1.00 50.72 94 ALA A O 1
ATOM 729 N N . GLY A 1 95 ? -14.776 -12.844 31.764 1.00 43.34 95 GLY A N 1
ATOM 730 C CA . GLY A 1 95 ? -15.880 -13.090 32.691 1.00 43.34 95 GLY A CA 1
ATOM 731 C C . GLY A 1 95 ? -16.666 -14.375 32.450 1.00 43.34 95 GLY A C 1
ATOM 732 O O . GLY A 1 95 ? -17.717 -14.344 31.819 1.00 43.34 95 GLY A O 1
ATOM 733 N N . LYS A 1 96 ? -16.219 -15.475 33.063 1.00 36.75 96 LYS A N 1
ATOM 734 C CA . LYS A 1 96 ? -17.096 -16.280 33.924 1.00 36.75 96 LYS A CA 1
ATOM 735 C C . LYS A 1 96 ? -16.279 -17.213 34.819 1.00 36.75 96 LYS A C 1
ATOM 737 O O . LYS A 1 96 ? -15.505 -18.036 34.349 1.00 36.75 96 LYS A O 1
ATOM 742 N N . TYR A 1 97 ? -16.448 -16.987 36.114 1.00 39.75 97 TYR A N 1
ATOM 743 C CA . TYR A 1 97 ? -16.331 -17.969 37.185 1.00 39.75 97 TYR A CA 1
ATOM 744 C C . TYR A 1 97 ? -17.349 -19.114 36.965 1.00 39.75 97 TYR A C 1
ATOM 746 O O . TYR A 1 97 ? -18.239 -18.957 36.132 1.00 39.75 97 TYR A O 1
ATOM 754 N N . GLU A 1 98 ? -17.236 -20.174 37.778 1.00 34.38 98 GLU A N 1
ATOM 755 C CA . GLU A 1 98 ? -17.911 -21.500 37.768 1.00 34.38 98 GLU A CA 1
ATOM 756 C C . GLU A 1 98 ? -17.133 -22.584 37.001 1.00 34.38 98 GLU A C 1
ATOM 758 O O . GLU A 1 98 ? -16.890 -22.442 35.808 1.00 34.38 98 GLU A O 1
ATOM 763 N N . SER A 1 99 ? -16.670 -23.679 37.619 1.00 36.34 99 SER A N 1
ATOM 764 C CA . SER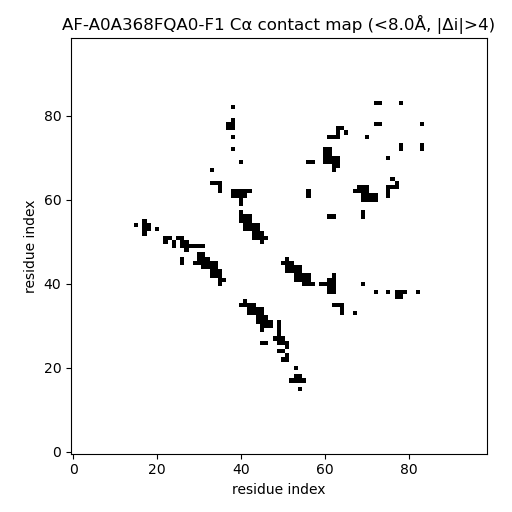 A 1 99 ? -16.901 -24.272 38.954 1.00 36.34 99 SER A CA 1
ATOM 765 C C . SER A 1 99 ? -15.701 -25.125 39.366 1.00 36.34 99 SER A C 1
ATOM 767 O O . SER A 1 99 ? -15.015 -25.639 38.454 1.00 36.34 99 SER A O 1
#

Foldseek 3Di:
DVVVVVVVVVVVVPPPQQPDDPKDQPQVPPDFDWDDDFFAQWIWTQDPNSTTTIDGNPPRFTQARVVRDGHHSVPRPRHDPVNVPPVVVVVPPDDDDDD

Organism: Ancylostoma caninum (NCBI:txid29170)

Sequence (99 aa):
MIRLTLLTLFVNLAVPYPGSRTETNFCSDKKPGLFSQGCSSNVTICNSFGREMWLLCPFGLIFDGSIEECVDYRLASECSAKDKQTKTGIRHLAGKYES

Mean predicted aligned error: 12.75 Å

pLDDT: mean 77.55, std 19.64, range [34.38, 97.06]

InterPro domains:
  IPR002557 Chitin binding domain [PS50940] (24-81)
  IPR002557 Chitin binding domain [SM00494] (25-81)
  IPR036508 Chitin binding domain superfamily [SSF57625] (25-82)

Nearest PDB structures (foldseek):
  1dqc-assembly1_A  TM=6.238E-01  e=9.936E-02  Tachypleus tridentatus
  5yk5-assembly1_A  TM=2.607E-01  e=2.254E+00  Homo sapiens
  5y38-assembly1_B  TM=2.570E-01  e=7.561E+00  Homo sapiens
  7qep-assembly1_S4  TM=2.606E-01  e=8.059E+00  Encephalitozoon cuniculi GB-M1

Solvent-accessible surface area (backbone atoms only — not comparable to full-atom values): 6187 Å² total; per-residue (Å²): 115,72,71,60,56,53,54,54,55,58,52,63,74,69,49,82,67,54,68,90,63,83,83,73,73,78,22,62,88,44,73,59,46,75,43,59,77,54,69,23,35,52,33,40,35,26,39,92,82,27,46,74,48,46,49,68,36,67,96,80,20,18,47,20,78,91,78,75,41,67,33,58,64,90,70,21,80,62,42,52,79,75,67,60,52,70,76,62,60,75,79,72,78,82,85,77,85,86,133